Protein AF-A0A832F6H5-F1 (afdb_monomer_lite)

Foldseek 3Di:
DDDDDDDDDDDDDDDCPDDPPPVLPQQDDPLPVLLVVLLVQLVQLLVLLLCVVVVVDDDDPVNVVSPVSSCPCVAPPNLQVSLLVSLLVLLLVLLQRDPDLVSLLVSLQVVLQVSLVSQVVSLVVSQVSCVPRPVVPNCDPVRCCPRRRDNSSCSNSVNSNVNSNVNNVVVVD

Secondary structure (DSSP, 8-state):
-------------------------------HHHHHHHHHHHHHHHHHHHHHHTT-S-SSHHHHHHHHHHHHHHSTTHHHHHHHHHHHHHHHHHHHH-SSHHHHHHHHHHHHHHHHHHHHHHHHHHHHHHHHH-GGG---HHHIIIIIIIHHHHHHHHHHHHHHHHHHHHHH-

Sequence (173 aa):
MRRETTSHKEVEEESEEGNEKEIESNAQVSIAAPMFFWLLLLVIAVAINALINAGYIPSGKMLSILKASANFILFMPGSIILPTIVGAFIGAEIGRRSKSMYIAIKSGIINGVYATIVYLIAIFIIYETIIYILPNINPGVNFFAENWLAMPAAILIALSVLFAGLSHSRKVS

pLDDT: mean 81.14, std 19.66, range [28.7, 96.25]

Radius of gyration: 26.97 Å; chains: 1; bounding box: 80×40×86 Å

Structure (mmCIF, N/CA/C/O backbone):
data_AF-A0A832F6H5-F1
#
_entry.id   AF-A0A832F6H5-F1
#
loop_
_atom_site.group_PDB
_atom_site.id
_atom_site.type_symbol
_atom_site.label_atom_id
_atom_site.label_alt_id
_atom_site.label_comp_id
_atom_site.label_asym_id
_atom_site.label_entity_id
_atom_site.label_seq_id
_atom_site.pdbx_PDB_ins_code
_atom_site.Cartn_x
_atom_site.Cartn_y
_atom_site.Cartn_z
_atom_site.occupancy
_atom_site.B_iso_or_equiv
_atom_site.auth_seq_id
_atom_site.auth_comp_id
_atom_site.auth_asym_id
_atom_site.auth_atom_id
_atom_site.pdbx_PDB_model_num
ATOM 1 N N . MET A 1 1 ? -65.737 -24.793 59.151 1.00 39.12 1 MET A N 1
ATOM 2 C CA . MET A 1 1 ? -64.569 -25.146 58.309 1.00 39.12 1 MET A CA 1
ATOM 3 C C . MET A 1 1 ? -63.593 -23.972 58.424 1.00 39.12 1 MET A C 1
ATOM 5 O O . MET A 1 1 ? -63.934 -22.904 57.959 1.00 39.12 1 MET A O 1
ATOM 9 N N . ARG A 1 2 ? -62.743 -23.953 59.458 1.00 31.23 2 ARG A N 1
ATOM 10 C CA . ARG A 1 2 ? -61.309 -24.322 59.481 1.00 31.23 2 ARG A CA 1
ATOM 11 C C . ARG A 1 2 ? -60.389 -23.435 58.606 1.00 31.23 2 ARG A C 1
ATOM 13 O O . ARG A 1 2 ? -60.416 -23.572 57.393 1.00 31.23 2 ARG A O 1
ATOM 20 N N . ARG A 1 3 ? -59.497 -22.730 59.327 1.00 32.12 3 ARG A N 1
ATOM 21 C CA . ARG A 1 3 ? -58.148 -22.196 59.017 1.00 32.12 3 ARG A CA 1
ATOM 22 C C . ARG A 1 3 ? -57.974 -20.765 58.477 1.00 32.12 3 ARG A C 1
ATOM 24 O O . ARG A 1 3 ? -58.184 -20.481 57.308 1.00 32.12 3 ARG A O 1
ATOM 31 N N . GLU A 1 4 ? -57.458 -19.933 59.386 1.00 41.12 4 GLU A N 1
ATOM 32 C CA . GLU A 1 4 ? -56.392 -18.938 59.197 1.00 41.12 4 GLU A CA 1
ATOM 33 C C . GLU A 1 4 ? -55.185 -19.505 58.417 1.00 41.12 4 GLU A C 1
ATOM 35 O O . GLU A 1 4 ? -54.901 -20.693 58.566 1.00 41.12 4 GLU A O 1
ATOM 40 N N . THR A 1 5 ? -54.460 -18.653 57.670 1.00 38.19 5 THR A N 1
ATOM 41 C CA . THR A 1 5 ? -53.005 -18.382 57.833 1.00 38.19 5 THR A CA 1
ATOM 42 C C . THR A 1 5 ? -52.505 -17.330 56.825 1.00 38.19 5 THR A C 1
ATOM 44 O O . THR A 1 5 ? -52.612 -17.504 55.616 1.00 38.19 5 THR A O 1
ATOM 47 N N . THR A 1 6 ? -51.961 -16.247 57.381 1.00 36.19 6 THR A N 1
ATOM 48 C CA . THR A 1 6 ? -50.754 -15.482 57.001 1.00 36.19 6 THR A CA 1
ATOM 49 C C . THR A 1 6 ? -49.825 -16.035 55.905 1.00 36.19 6 THR A C 1
ATOM 51 O O . THR A 1 6 ? -49.498 -17.215 55.927 1.00 36.19 6 THR A O 1
ATOM 54 N N . SER A 1 7 ? -49.242 -15.143 55.081 1.00 29.92 7 SER A N 1
ATOM 55 C CA . SER A 1 7 ? -47.772 -14.948 54.999 1.00 29.92 7 SER A CA 1
ATOM 56 C C . SER A 1 7 ? -47.385 -13.823 54.021 1.00 29.92 7 SER A C 1
ATOM 58 O O . SER A 1 7 ? -47.512 -13.977 52.811 1.00 29.92 7 SER A O 1
ATOM 60 N N . HIS A 1 8 ? -46.822 -12.726 54.537 1.00 41.56 8 HIS A N 1
ATOM 61 C CA . HIS A 1 8 ? -45.775 -11.989 53.823 1.00 41.56 8 HIS A CA 1
ATOM 62 C C . HIS A 1 8 ? -44.493 -12.838 53.879 1.00 41.56 8 HIS A C 1
ATOM 64 O O . HIS A 1 8 ? -44.087 -13.231 54.970 1.00 41.56 8 HIS A O 1
ATOM 70 N N . LYS A 1 9 ? -43.887 -13.123 52.725 1.00 33.84 9 LYS A N 1
ATOM 71 C CA . LYS A 1 9 ? -42.464 -13.454 52.508 1.00 33.84 9 LYS A CA 1
ATOM 72 C C . LYS A 1 9 ? -42.207 -13.197 51.018 1.00 33.84 9 LYS A C 1
ATOM 74 O O . LYS A 1 9 ? -42.941 -13.727 50.196 1.00 33.84 9 LYS A O 1
ATOM 79 N N . GLU A 1 10 ? -41.490 -12.142 50.649 1.00 29.02 10 GLU A N 1
ATOM 80 C CA . GLU A 1 10 ? -40.022 -12.081 50.584 1.00 29.02 10 GLU A CA 1
ATOM 81 C C . GLU A 1 10 ? -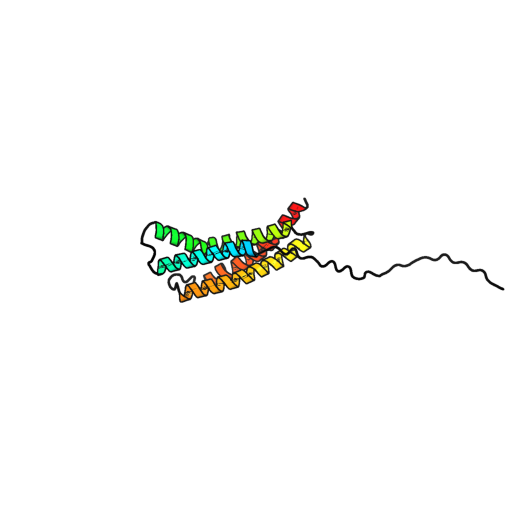39.419 -13.054 49.559 1.00 29.02 10 GLU A C 1
ATOM 83 O O . GLU A 1 10 ? -39.403 -14.258 49.791 1.00 29.02 10 GLU A O 1
ATOM 88 N N . VAL A 1 11 ? -38.834 -12.430 48.525 1.00 33.12 11 VAL A N 1
ATOM 89 C CA . VAL A 1 11 ? -37.472 -12.678 48.016 1.00 33.12 11 VAL A CA 1
ATOM 90 C C . VAL A 1 11 ? -37.302 -13.614 46.807 1.00 33.12 11 VAL A C 1
ATOM 92 O O . VAL A 1 11 ? -37.976 -14.626 46.663 1.00 33.12 11 VAL A O 1
ATOM 95 N N . GLU A 1 12 ? -36.325 -13.176 46.000 1.00 28.70 12 GLU A N 1
ATOM 96 C CA . GLU A 1 12 ? -35.595 -13.783 44.876 1.00 28.70 12 GLU A CA 1
ATOM 97 C C . GLU A 1 12 ? -36.249 -13.688 43.484 1.00 28.70 12 GLU A C 1
ATOM 99 O O . GLU A 1 12 ? -37.325 -14.221 43.240 1.00 28.70 12 GLU A O 1
ATOM 104 N N . GLU A 1 13 ? -35.785 -12.792 42.601 1.00 32.38 13 GLU A N 1
ATOM 105 C CA . GLU A 1 13 ? -34.514 -12.806 41.833 1.00 32.38 13 GLU A CA 1
ATOM 106 C C . GLU A 1 13 ? -34.459 -13.899 40.760 1.00 32.38 13 GLU A C 1
ATOM 108 O O . GLU A 1 13 ? -34.793 -15.049 41.010 1.00 32.38 13 GLU A O 1
ATOM 113 N N . GLU A 1 14 ? -33.965 -13.475 39.588 1.00 30.31 14 GLU A N 1
ATOM 114 C CA . GLU A 1 14 ? -33.523 -14.292 38.451 1.00 30.31 14 GLU A CA 1
ATOM 115 C C . GLU A 1 14 ? -34.649 -14.976 37.651 1.00 30.31 14 GLU A C 1
ATOM 117 O O . GLU A 1 14 ? -35.596 -15.530 38.180 1.00 30.31 14 GLU A O 1
ATOM 122 N N . SER A 1 15 ? -34.644 -15.057 36.329 1.00 35.94 15 SER A N 1
ATOM 123 C CA . SER A 1 15 ? -33.753 -14.598 35.273 1.00 35.94 15 SER A CA 1
ATOM 124 C C . SER A 1 15 ? -34.458 -15.022 33.980 1.00 35.94 15 SER A C 1
ATOM 126 O O . SER A 1 15 ? -34.717 -16.201 33.796 1.00 35.94 15 SER A O 1
ATOM 128 N N . GLU A 1 16 ? -34.780 -14.098 33.079 1.00 36.31 16 GLU A N 1
ATOM 129 C CA . GLU A 1 16 ? -34.898 -14.412 31.643 1.00 36.31 16 GLU A CA 1
ATOM 130 C C . GLU A 1 16 ? -34.282 -13.245 30.859 1.00 36.31 16 GLU A C 1
ATOM 132 O O . GLU A 1 16 ? -34.894 -12.562 30.042 1.00 36.31 16 GLU A O 1
ATOM 137 N N . GLU A 1 17 ? -33.001 -13.024 31.167 1.00 38.25 17 GLU A N 1
ATOM 138 C CA . GLU A 1 17 ? -31.980 -12.721 30.169 1.00 38.25 17 GLU A CA 1
ATOM 139 C C . GLU A 1 17 ? -32.142 -13.725 29.022 1.00 38.25 17 GLU A C 1
ATOM 141 O O . GLU A 1 17 ? -31.880 -14.919 29.166 1.00 38.25 17 GLU A O 1
ATOM 146 N N . GLY A 1 18 ? -32.660 -13.256 27.891 1.00 30.67 18 GLY A N 1
ATOM 147 C CA . GLY A 1 18 ? -33.158 -14.165 26.871 1.00 30.67 18 GLY A CA 1
ATOM 148 C C . GLY A 1 18 ? -33.242 -13.543 25.494 1.00 30.67 18 GLY A C 1
ATOM 149 O O . GLY A 1 18 ? -34.295 -13.563 24.869 1.00 30.67 18 GLY A O 1
ATOM 150 N N . ASN A 1 19 ? -32.085 -13.116 24.979 1.00 34.00 19 ASN A N 1
ATOM 151 C CA . ASN A 1 19 ? -31.803 -13.038 23.542 1.00 34.00 19 ASN A CA 1
ATOM 152 C C . ASN A 1 19 ? -32.192 -11.733 22.819 1.00 34.00 19 ASN A C 1
ATOM 154 O O . ASN A 1 19 ? -32.526 -11.759 21.631 1.00 34.00 19 ASN A O 1
ATOM 158 N N . GLU A 1 20 ? -31.986 -10.575 23.454 1.00 36.22 20 GLU A N 1
ATOM 159 C CA . GLU A 1 20 ? -31.468 -9.435 22.691 1.00 36.22 20 GLU A CA 1
ATOM 160 C C . GLU A 1 20 ? -30.055 -9.809 22.232 1.00 36.22 20 GLU A C 1
ATOM 162 O O . GLU A 1 20 ? -29.046 -9.484 22.851 1.00 36.22 20 GLU A O 1
ATOM 167 N N . LYS A 1 21 ? -29.967 -10.545 21.120 1.00 39.50 21 LYS A N 1
ATOM 168 C CA . LYS A 1 21 ? -28.782 -10.460 20.277 1.00 39.50 21 LYS A CA 1
ATOM 169 C C . LYS A 1 21 ? -28.743 -9.014 19.812 1.00 39.50 21 LYS A C 1
ATOM 171 O O . LYS A 1 21 ? -29.269 -8.689 18.747 1.00 39.50 21 LYS A O 1
ATOM 176 N N . GLU A 1 22 ? -28.110 -8.153 20.607 1.00 35.66 22 GLU A N 1
ATOM 177 C CA . GLU A 1 22 ? -27.303 -7.081 20.060 1.00 35.66 22 GLU A CA 1
ATOM 178 C C . GLU A 1 22 ? -26.414 -7.759 19.024 1.00 35.66 22 GLU A C 1
ATOM 180 O O . GLU A 1 22 ? -25.386 -8.368 19.315 1.00 35.66 22 GLU A O 1
ATOM 185 N N . ILE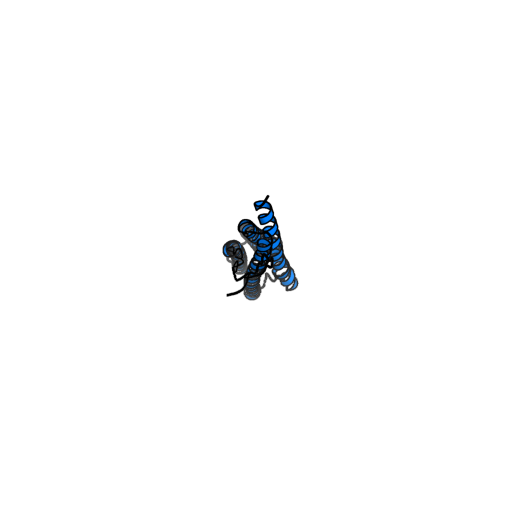 A 1 23 ? -26.891 -7.758 17.784 1.00 42.09 23 ILE A N 1
ATOM 186 C CA . ILE A 1 23 ? -26.058 -7.995 16.629 1.00 42.09 23 ILE A CA 1
ATOM 187 C C . ILE A 1 23 ? -25.025 -6.887 16.765 1.00 42.09 23 ILE A C 1
ATOM 189 O O . ILE A 1 23 ? -25.335 -5.735 16.455 1.00 42.09 23 ILE A O 1
ATOM 193 N N . GLU A 1 24 ? -23.862 -7.215 17.338 1.00 47.22 24 GLU A N 1
ATOM 194 C CA . GLU A 1 24 ? -22.683 -6.362 17.396 1.00 47.22 24 GLU A CA 1
ATOM 195 C C . GLU A 1 24 ? -22.450 -5.886 15.965 1.00 47.22 24 GLU A C 1
ATOM 197 O O . GLU A 1 24 ? -21.853 -6.582 15.138 1.00 47.22 24 GLU A O 1
ATOM 202 N N . SER A 1 25 ? -23.038 -4.741 15.619 1.00 49.94 25 SER A N 1
ATOM 203 C CA . SER A 1 25 ? -23.049 -4.267 14.250 1.00 49.94 25 SER A CA 1
ATOM 204 C C . SER A 1 25 ? -21.645 -3.751 14.005 1.00 49.94 25 SER A C 1
ATOM 206 O O . SER A 1 25 ? -21.332 -2.603 14.335 1.00 49.94 25 SER A O 1
ATOM 208 N N . ASN A 1 26 ? -20.773 -4.628 13.508 1.00 57.59 26 ASN A N 1
ATOM 209 C CA . ASN A 1 26 ? -19.448 -4.247 13.054 1.00 57.59 26 ASN A CA 1
ATOM 210 C C . ASN A 1 26 ? -19.630 -3.043 12.132 1.00 57.59 26 ASN A C 1
ATOM 212 O O . ASN A 1 26 ? -20.436 -3.089 11.199 1.00 57.59 26 ASN A O 1
ATOM 216 N N . ALA A 1 27 ? -18.924 -1.951 12.419 1.00 61.16 27 ALA A N 1
ATOM 217 C CA . ALA A 1 27 ? -18.960 -0.779 11.565 1.00 61.16 27 ALA A CA 1
ATOM 218 C C . ALA A 1 27 ? -18.233 -1.149 10.264 1.00 61.16 27 ALA A C 1
ATOM 220 O O . ALA A 1 27 ? -17.017 -1.001 10.147 1.00 61.16 27 ALA A O 1
ATOM 221 N N . GLN A 1 28 ? -18.970 -1.711 9.304 1.00 58.81 28 GLN A N 1
ATOM 222 C CA . GLN A 1 28 ? -18.450 -1.992 7.976 1.00 58.81 28 GLN A CA 1
ATOM 223 C C . GLN A 1 28 ? -18.326 -0.673 7.227 1.00 58.81 28 GLN A C 1
ATOM 225 O O . GLN A 1 28 ? -19.303 0.031 6.964 1.00 58.81 28 GLN A O 1
ATOM 230 N N . VAL A 1 29 ? -17.085 -0.333 6.911 1.00 67.44 29 VAL A N 1
ATOM 231 C CA . VAL A 1 29 ? -16.746 0.802 6.068 1.00 67.44 29 VAL A CA 1
ATOM 232 C C . VAL A 1 29 ? -16.364 0.261 4.706 1.00 67.44 29 VAL A C 1
ATOM 234 O O . VAL A 1 29 ? -15.718 -0.778 4.596 1.00 67.44 29 VAL A O 1
ATOM 237 N N . SER A 1 30 ? -16.752 0.977 3.653 1.00 75.50 30 SER A N 1
ATOM 238 C CA . SER A 1 30 ? -16.266 0.666 2.315 1.00 75.50 30 SER A CA 1
ATOM 239 C C . SER A 1 30 ? -14.752 0.889 2.252 1.00 75.50 30 SER A C 1
ATOM 241 O O . SER A 1 30 ? -14.281 2.016 2.110 1.00 75.50 30 SER A O 1
ATOM 243 N N . ILE A 1 31 ? -13.989 -0.201 2.339 1.00 81.31 31 ILE A N 1
ATOM 244 C CA . ILE A 1 31 ? -12.542 -0.216 2.078 1.00 81.31 31 ILE A CA 1
ATOM 245 C C . ILE A 1 31 ? -12.231 -0.069 0.582 1.00 81.31 31 ILE A C 1
ATOM 247 O O . ILE A 1 31 ? -11.089 0.174 0.205 1.00 81.31 31 ILE A O 1
ATOM 251 N N . ALA A 1 32 ? -13.241 -0.197 -0.285 1.00 82.81 32 ALA A N 1
ATOM 252 C CA . ALA A 1 32 ? -13.058 -0.247 -1.729 1.00 82.81 32 ALA A CA 1
ATOM 253 C C . ALA A 1 32 ? -12.478 1.053 -2.294 1.00 82.81 32 ALA A C 1
ATOM 255 O O . ALA A 1 32 ? -11.583 0.996 -3.124 1.00 82.81 32 ALA A O 1
ATOM 256 N N . ALA A 1 33 ? -12.941 2.218 -1.832 1.00 85.06 33 ALA A N 1
ATOM 257 C CA . ALA A 1 33 ? -12.475 3.507 -2.344 1.00 85.06 33 ALA A CA 1
ATOM 258 C C . ALA A 1 33 ? -10.972 3.767 -2.093 1.00 85.06 33 ALA A C 1
ATOM 260 O O . ALA A 1 33 ? -10.251 4.011 -3.065 1.00 85.06 33 ALA A O 1
ATOM 261 N N . PRO A 1 34 ? -10.456 3.689 -0.846 1.00 88.12 34 PRO A N 1
ATOM 262 C CA . PRO A 1 34 ? -9.031 3.909 -0.600 1.00 88.12 34 PRO A CA 1
ATOM 263 C C . PRO A 1 34 ? -8.160 2.819 -1.243 1.00 88.12 34 PRO A C 1
ATOM 265 O O . PRO A 1 34 ? -7.097 3.127 -1.781 1.00 88.12 34 PRO A O 1
ATOM 268 N N . MET A 1 35 ? -8.631 1.567 -1.269 1.00 89.69 35 MET A N 1
ATOM 269 C CA . MET A 1 35 ? -7.925 0.484 -1.956 1.00 89.69 35 MET A CA 1
ATOM 270 C C . MET A 1 35 ? -7.885 0.703 -3.470 1.00 89.69 35 MET A C 1
ATOM 272 O O . MET A 1 35 ? -6.832 0.545 -4.073 1.00 89.69 35 MET A O 1
ATOM 276 N N . PHE A 1 36 ? -8.987 1.125 -4.092 1.00 89.94 36 PHE A N 1
ATOM 277 C CA . PHE A 1 36 ? -9.039 1.409 -5.526 1.00 89.94 36 PHE A CA 1
ATOM 278 C C . PHE A 1 36 ? -8.062 2.516 -5.920 1.00 89.94 36 PHE A C 1
ATOM 280 O O . PHE A 1 36 ? -7.324 2.356 -6.888 1.00 89.94 36 PHE A O 1
ATOM 287 N N . PHE A 1 37 ? -8.013 3.608 -5.150 1.00 88.44 37 PHE A N 1
ATOM 288 C CA . PHE A 1 37 ? -7.049 4.685 -5.378 1.00 88.44 37 PHE A CA 1
ATOM 289 C C . PHE A 1 37 ? -5.609 4.160 -5.380 1.00 88.44 37 PHE A C 1
ATOM 291 O O . PHE A 1 37 ? -4.836 4.442 -6.296 1.00 88.44 37 PHE A O 1
ATOM 298 N N . TRP A 1 38 ? -5.260 3.354 -4.380 1.00 89.62 38 TRP A N 1
ATOM 299 C CA . TRP A 1 38 ? -3.923 2.791 -4.270 1.00 89.62 38 TRP A CA 1
ATOM 300 C C . TRP A 1 38 ? -3.597 1.812 -5.403 1.00 89.62 38 TRP A C 1
ATOM 302 O O . TRP A 1 38 ? -2.545 1.927 -6.034 1.00 89.62 38 TRP A O 1
ATOM 312 N N . LEU A 1 39 ? -4.514 0.895 -5.711 1.00 90.75 39 LEU A N 1
ATOM 313 C CA . LEU A 1 39 ? -4.355 -0.068 -6.798 1.00 90.75 39 LEU A CA 1
ATOM 314 C C . LEU A 1 39 ? -4.200 0.625 -8.150 1.00 90.75 39 LEU A C 1
ATOM 316 O O . LEU A 1 39 ? -3.341 0.240 -8.939 1.00 90.75 39 LEU A O 1
ATOM 320 N N . LEU A 1 40 ? -4.978 1.678 -8.402 1.00 93.12 40 LEU A N 1
ATOM 321 C CA . LEU A 1 40 ? -4.879 2.456 -9.630 1.00 93.12 40 LEU A CA 1
ATOM 322 C C . LEU A 1 40 ? -3.488 3.083 -9.785 1.00 93.12 40 LEU A C 1
ATOM 324 O O . LEU A 1 40 ? -2.909 3.008 -10.867 1.00 93.12 40 LEU A O 1
ATOM 328 N N . LEU A 1 41 ? -2.924 3.650 -8.715 1.00 93.56 41 LEU A N 1
ATOM 329 C CA . LEU A 1 41 ? -1.564 4.197 -8.748 1.00 93.56 41 LEU A CA 1
ATOM 330 C C . LEU A 1 41 ? -0.523 3.121 -9.056 1.00 93.56 41 LEU A C 1
ATOM 332 O O . LEU A 1 41 ? 0.356 3.350 -9.889 1.00 93.56 41 LEU A O 1
ATOM 336 N N . LEU A 1 42 ? -0.633 1.950 -8.426 1.00 92.19 42 LEU A N 1
ATOM 337 C CA . LEU A 1 42 ? 0.272 0.833 -8.687 1.00 92.19 42 LEU A CA 1
ATOM 338 C C . LEU A 1 42 ? 0.190 0.378 -10.151 1.00 92.19 42 LEU A C 1
ATOM 340 O O . LEU A 1 42 ? 1.221 0.234 -10.806 1.00 92.19 42 LEU A O 1
ATOM 344 N N . VAL A 1 43 ? -1.022 0.230 -10.693 1.00 92.75 43 VAL A N 1
ATOM 345 C CA . VAL A 1 43 ? -1.241 -0.131 -12.103 1.00 92.75 43 VAL A CA 1
ATOM 346 C C . VAL A 1 43 ? -0.650 0.923 -13.041 1.00 92.75 43 VAL A C 1
ATOM 348 O O . VAL A 1 43 ? 0.045 0.565 -13.991 1.00 92.75 43 VAL A O 1
ATOM 351 N N . ILE A 1 44 ? -0.860 2.215 -12.765 1.00 94.12 44 ILE A N 1
ATOM 352 C CA . ILE A 1 44 ? -0.272 3.311 -13.551 1.00 94.12 44 ILE A CA 1
ATOM 353 C C . ILE A 1 44 ? 1.259 3.231 -13.530 1.00 94.12 44 ILE A C 1
ATOM 355 O O . ILE A 1 44 ? 1.894 3.369 -14.574 1.00 94.12 44 ILE A O 1
ATOM 359 N N . ALA A 1 45 ? 1.865 2.978 -12.371 1.00 93.12 45 ALA A N 1
ATOM 360 C CA . ALA A 1 45 ? 3.315 2.890 -12.251 1.00 93.12 45 ALA A CA 1
ATOM 361 C C . ALA A 1 45 ? 3.900 1.696 -13.021 1.00 93.12 45 ALA A C 1
ATOM 363 O O . ALA A 1 45 ? 4.917 1.841 -13.706 1.00 93.12 45 ALA A O 1
ATOM 364 N N . VAL A 1 46 ? 3.239 0.536 -12.966 1.00 92.12 46 VAL A N 1
ATOM 365 C CA . VAL A 1 46 ? 3.610 -0.633 -13.778 1.00 92.12 46 VAL A CA 1
ATOM 366 C C . VAL A 1 46 ? 3.472 -0.318 -15.267 1.00 92.12 46 VAL A C 1
ATOM 368 O O . VAL A 1 46 ? 4.402 -0.575 -16.029 1.00 92.12 46 VAL A O 1
ATOM 371 N N . ALA A 1 47 ? 2.359 0.293 -15.682 1.00 92.00 47 ALA A N 1
ATOM 372 C CA . ALA A 1 47 ? 2.119 0.652 -17.077 1.00 92.00 47 ALA A CA 1
ATOM 373 C C . ALA A 1 47 ? 3.171 1.638 -17.608 1.00 92.00 47 ALA A C 1
ATOM 375 O O . ALA A 1 47 ? 3.711 1.429 -18.692 1.00 92.00 47 ALA A O 1
ATOM 376 N N . ILE A 1 48 ? 3.524 2.671 -16.837 1.00 91.94 48 ILE A N 1
ATOM 377 C CA . ILE A 1 48 ? 4.590 3.615 -17.201 1.00 91.94 48 ILE A CA 1
ATOM 378 C C . ILE A 1 48 ? 5.915 2.873 -17.396 1.00 91.94 48 ILE A C 1
ATOM 380 O O . ILE A 1 48 ? 6.563 3.046 -18.427 1.00 91.94 48 ILE A O 1
ATOM 384 N N . ASN A 1 49 ? 6.311 2.023 -16.444 1.00 90.12 49 ASN A N 1
ATOM 385 C CA . ASN A 1 49 ? 7.552 1.257 -16.560 1.00 90.12 49 ASN A CA 1
ATOM 386 C C . ASN A 1 49 ? 7.535 0.285 -17.753 1.00 90.12 49 ASN A C 1
ATOM 388 O O . ASN A 1 49 ? 8.559 0.122 -18.418 1.00 90.12 49 ASN A O 1
ATOM 392 N N . ALA A 1 50 ? 6.381 -0.298 -18.082 1.00 89.31 50 ALA A N 1
ATOM 393 C CA . ALA A 1 50 ? 6.212 -1.126 -19.274 1.00 89.31 50 ALA A CA 1
ATOM 394 C C . ALA A 1 50 ? 6.370 -0.335 -20.574 1.00 89.31 50 ALA A C 1
ATOM 396 O O . ALA A 1 50 ? 7.117 -0.756 -21.457 1.00 89.31 50 ALA A O 1
ATOM 397 N N . LEU A 1 51 ? 5.749 0.841 -20.673 1.00 89.94 51 LEU A N 1
ATOM 398 C CA . LEU A 1 51 ? 5.886 1.718 -21.839 1.00 89.94 51 LEU A CA 1
ATOM 399 C C . LEU A 1 51 ? 7.325 2.218 -22.022 1.00 89.94 51 LEU A C 1
ATOM 401 O O . LEU A 1 51 ? 7.803 2.319 -23.153 1.00 89.94 51 LEU A O 1
ATOM 405 N N . ILE A 1 52 ? 8.024 2.497 -20.919 1.00 88.94 52 ILE A N 1
ATOM 406 C CA . ILE A 1 52 ? 9.443 2.871 -20.932 1.00 88.94 52 ILE A CA 1
ATOM 407 C C . ILE A 1 52 ? 10.299 1.712 -21.447 1.00 88.94 52 ILE A C 1
ATOM 409 O O . ILE A 1 52 ? 11.109 1.913 -22.351 1.00 88.94 52 ILE A O 1
ATOM 413 N N . ASN A 1 53 ? 10.113 0.505 -20.907 1.00 85.31 53 ASN A N 1
ATOM 414 C CA . ASN A 1 53 ? 10.891 -0.668 -21.310 1.00 85.31 53 ASN A CA 1
ATOM 415 C C . ASN A 1 53 ? 10.626 -1.080 -22.765 1.00 85.31 53 ASN A C 1
ATOM 417 O O . ASN A 1 53 ? 11.542 -1.545 -23.437 1.00 85.31 53 ASN A O 1
ATOM 421 N N . ALA A 1 54 ? 9.410 -0.865 -23.269 1.00 86.69 54 ALA A N 1
ATOM 422 C CA . ALA A 1 54 ? 9.061 -1.096 -24.669 1.00 86.69 54 ALA A CA 1
ATOM 423 C C . ALA A 1 54 ? 9.586 -0.006 -25.630 1.00 86.69 54 ALA A C 1
ATOM 425 O O . ALA A 1 54 ? 9.411 -0.123 -26.840 1.00 86.69 54 ALA A O 1
ATOM 426 N N . GLY A 1 55 ? 10.220 1.058 -25.120 1.00 86.44 55 GLY A N 1
ATOM 427 C CA . GLY A 1 55 ? 10.794 2.125 -25.943 1.00 86.44 55 GLY A CA 1
ATOM 428 C C . GLY A 1 55 ? 9.771 3.104 -26.528 1.00 86.44 55 GLY A C 1
ATOM 429 O O . GLY A 1 55 ? 10.126 3.902 -27.392 1.00 86.44 55 GLY A O 1
ATOM 430 N N . TYR A 1 56 ? 8.519 3.094 -26.054 1.00 88.69 56 TYR A N 1
ATOM 431 C CA . TYR A 1 56 ? 7.480 4.023 -26.522 1.00 88.69 56 TYR A CA 1
ATOM 432 C C . TYR A 1 56 ? 7.674 5.458 -26.017 1.00 88.69 56 TYR A C 1
ATOM 434 O O . TYR A 1 56 ? 7.075 6.386 -26.560 1.00 88.69 56 TYR A O 1
ATOM 442 N N . ILE A 1 57 ? 8.491 5.656 -24.978 1.00 86.81 57 ILE A N 1
ATOM 443 C CA . ILE A 1 57 ? 8.751 6.977 -24.399 1.00 86.81 57 ILE A CA 1
ATOM 444 C C . ILE A 1 57 ? 10.128 7.478 -24.854 1.00 86.81 57 ILE A C 1
ATOM 446 O O . ILE A 1 57 ? 11.140 6.883 -24.475 1.00 86.81 57 ILE A O 1
ATOM 450 N N . PRO A 1 58 ? 10.199 8.580 -25.626 1.00 84.06 58 PRO A N 1
ATOM 451 C CA . PRO A 1 58 ? 11.466 9.111 -26.111 1.00 84.06 58 PRO A CA 1
ATOM 452 C C . PRO A 1 58 ? 12.358 9.609 -24.967 1.00 84.06 58 PRO A C 1
ATOM 454 O O . PRO A 1 58 ? 11.892 10.144 -23.956 1.00 84.06 58 PRO A O 1
ATOM 457 N N . SER A 1 59 ? 13.670 9.457 -25.150 1.00 83.56 59 SER A N 1
ATOM 458 C CA . SER A 1 59 ? 14.684 9.892 -24.190 1.00 83.56 59 SER A CA 1
ATOM 459 C C . SER A 1 59 ? 14.634 11.401 -23.954 1.00 83.56 59 SER A C 1
ATOM 461 O O . SER A 1 59 ? 14.569 12.184 -24.900 1.00 83.56 59 SER A O 1
ATOM 463 N N . GLY A 1 60 ? 14.716 11.822 -22.692 1.00 89.31 60 GLY A N 1
ATOM 464 C CA . GLY A 1 60 ? 14.726 13.234 -22.317 1.00 89.31 60 GLY A CA 1
ATOM 465 C C . GLY A 1 60 ? 14.178 13.465 -20.914 1.00 89.31 60 GLY A C 1
ATOM 466 O O . GLY A 1 60 ? 13.996 12.530 -20.136 1.00 89.31 60 GLY A O 1
ATOM 467 N N . LYS A 1 61 ? 13.874 14.728 -20.591 1.00 91.19 61 LYS A N 1
ATOM 468 C CA . LYS A 1 61 ? 13.354 15.115 -19.267 1.00 91.19 61 LYS A CA 1
ATOM 469 C C . LYS A 1 61 ? 12.062 14.374 -18.901 1.00 91.19 61 LYS A C 1
ATOM 471 O O . LYS A 1 61 ? 11.905 13.967 -17.756 1.00 91.19 61 LYS A O 1
ATOM 476 N N . MET A 1 62 ? 11.169 14.165 -19.871 1.00 88.69 62 MET A N 1
ATOM 477 C CA . MET A 1 62 ? 9.896 13.467 -19.661 1.00 88.69 62 MET A CA 1
ATOM 478 C C . MET A 1 62 ? 10.097 12.005 -19.244 1.00 88.69 62 MET A C 1
ATOM 480 O O . MET A 1 62 ? 9.467 11.562 -18.287 1.00 88.69 62 MET A O 1
ATOM 484 N N . LEU A 1 63 ? 11.018 11.286 -19.897 1.00 91.50 63 LEU A N 1
ATOM 485 C CA . LEU A 1 63 ? 11.385 9.919 -19.521 1.00 91.50 63 LEU A CA 1
ATOM 486 C C . LEU A 1 63 ? 11.878 9.858 -18.071 1.00 91.50 63 LEU A C 1
ATOM 488 O O . LEU A 1 63 ? 11.418 9.018 -17.301 1.00 91.50 63 LEU A O 1
ATOM 492 N N . SER A 1 64 ? 12.782 10.763 -17.688 1.00 91.38 64 SER A N 1
ATOM 493 C CA . SER A 1 64 ? 13.337 10.794 -16.331 1.00 91.38 64 SER A CA 1
ATOM 494 C C . SER A 1 64 ? 12.268 11.053 -15.271 1.00 91.38 64 SER A C 1
ATOM 496 O O . SER A 1 64 ? 12.272 10.390 -14.237 1.00 91.38 64 SER A O 1
ATOM 498 N N . ILE A 1 65 ? 11.336 11.975 -15.534 1.00 92.38 65 ILE A N 1
ATOM 499 C CA . ILE A 1 65 ? 10.234 12.289 -14.614 1.00 92.38 65 ILE A CA 1
ATOM 500 C C . ILE A 1 65 ? 9.305 11.084 -14.469 1.00 92.38 65 ILE A C 1
ATOM 502 O O . ILE A 1 65 ? 9.050 10.648 -13.351 1.00 92.38 65 ILE A O 1
ATOM 506 N N . LEU A 1 66 ? 8.848 10.504 -15.582 1.00 93.00 66 LEU A N 1
ATOM 507 C CA . LEU A 1 66 ? 7.937 9.358 -15.556 1.00 93.00 66 LEU A CA 1
ATOM 508 C C . LEU A 1 66 ? 8.566 8.142 -14.874 1.00 93.00 66 LEU A C 1
ATOM 510 O O . LEU A 1 66 ? 7.921 7.511 -14.038 1.00 93.00 66 LEU A O 1
ATOM 514 N N . LYS A 1 67 ? 9.841 7.858 -15.161 1.00 91.56 67 LYS A N 1
ATOM 515 C CA . LYS A 1 67 ? 10.591 6.787 -14.497 1.00 91.56 67 LYS A CA 1
ATOM 516 C C . LYS A 1 67 ? 10.715 7.036 -12.994 1.00 91.56 67 LYS A C 1
ATOM 518 O O . LYS A 1 67 ? 10.486 6.123 -12.206 1.00 91.56 67 LYS A O 1
ATOM 523 N N . ALA A 1 68 ? 11.047 8.263 -12.586 1.00 91.38 68 ALA A N 1
ATOM 524 C CA . ALA A 1 68 ? 11.154 8.623 -11.175 1.00 91.38 68 ALA A CA 1
ATOM 525 C C . ALA A 1 68 ? 9.805 8.507 -10.452 1.00 91.38 68 ALA A C 1
ATOM 527 O O . ALA A 1 68 ? 9.754 7.935 -9.368 1.00 91.38 68 ALA A O 1
ATOM 528 N N . SER A 1 69 ? 8.711 8.981 -11.054 1.00 92.44 69 SER A N 1
ATOM 529 C CA . SER A 1 69 ? 7.364 8.882 -10.478 1.00 92.44 69 SER A CA 1
ATOM 530 C C . SER A 1 69 ? 6.881 7.436 -10.367 1.00 92.44 69 SER A C 1
ATOM 532 O O . SER A 1 69 ? 6.373 7.042 -9.319 1.00 92.44 69 SER A O 1
ATOM 534 N N . ALA A 1 70 ? 7.071 6.626 -11.410 1.00 92.00 70 ALA A N 1
ATOM 535 C CA . ALA A 1 70 ? 6.693 5.216 -11.383 1.00 92.00 70 ALA A CA 1
ATOM 536 C C . ALA A 1 70 ? 7.496 4.443 -10.327 1.00 92.00 70 ALA A C 1
ATOM 538 O O . ALA A 1 70 ? 6.931 3.673 -9.551 1.00 92.00 70 ALA A O 1
ATOM 539 N N . ASN A 1 71 ? 8.801 4.709 -10.233 1.00 91.06 71 ASN A N 1
ATOM 540 C CA . ASN A 1 71 ? 9.636 4.089 -9.213 1.00 91.06 71 ASN A CA 1
ATOM 541 C C . ASN A 1 71 ? 9.313 4.596 -7.806 1.00 91.06 71 ASN A C 1
ATOM 543 O O . ASN A 1 71 ? 9.345 3.810 -6.870 1.00 91.06 71 ASN A O 1
ATOM 547 N N . PHE A 1 72 ? 8.951 5.868 -7.640 1.00 91.75 72 PHE A N 1
ATOM 548 C CA . PHE A 1 72 ? 8.487 6.381 -6.354 1.00 91.75 72 PHE A CA 1
ATOM 549 C C . PHE A 1 72 ? 7.250 5.624 -5.870 1.00 91.75 72 PHE A C 1
ATOM 551 O O . PHE A 1 72 ? 7.180 5.293 -4.696 1.00 91.75 72 PHE A O 1
ATOM 558 N N . ILE A 1 73 ? 6.291 5.347 -6.760 1.00 91.62 73 ILE A N 1
ATOM 559 C CA . ILE A 1 73 ? 5.055 4.629 -6.418 1.00 91.62 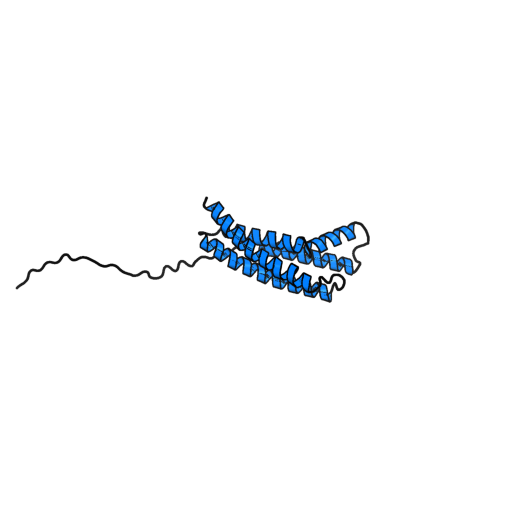73 ILE A CA 1
ATOM 560 C C . ILE A 1 73 ? 5.343 3.165 -6.058 1.00 91.62 73 ILE A C 1
ATOM 562 O O . ILE A 1 73 ? 4.789 2.661 -5.083 1.00 91.62 73 ILE A O 1
ATOM 566 N N . LEU A 1 74 ? 6.183 2.486 -6.846 1.00 89.38 74 LEU A N 1
ATOM 567 C CA . LEU A 1 74 ? 6.461 1.057 -6.672 1.00 89.38 74 LEU A CA 1
ATOM 568 C C . LEU A 1 74 ? 7.447 0.776 -5.538 1.00 89.38 74 LEU A C 1
ATOM 570 O O . LEU A 1 74 ? 7.301 -0.216 -4.839 1.00 89.38 74 LEU A O 1
ATOM 574 N N . PHE A 1 75 ? 8.455 1.618 -5.344 1.00 90.31 75 PHE A N 1
ATOM 575 C CA . PHE A 1 75 ? 9.542 1.389 -4.392 1.00 90.31 75 PHE A CA 1
ATOM 576 C C . PHE A 1 75 ? 9.464 2.362 -3.215 1.00 90.31 75 PHE A C 1
ATOM 578 O O . PHE A 1 75 ? 8.505 3.118 -3.055 1.00 90.31 75 PHE A O 1
ATOM 585 N N . MET A 1 76 ? 10.484 2.348 -2.358 1.00 86.31 76 MET A N 1
ATOM 586 C CA . MET A 1 76 ? 10.581 3.345 -1.303 1.00 86.31 76 MET A CA 1
ATOM 587 C C . MET A 1 76 ? 10.798 4.748 -1.901 1.00 86.31 76 MET A C 1
ATOM 589 O O . MET A 1 76 ? 11.595 4.903 -2.829 1.00 86.31 76 MET A O 1
ATOM 593 N N . PRO A 1 77 ? 10.124 5.780 -1.359 1.00 87.94 77 PRO A N 1
ATOM 594 C CA . PRO A 1 77 ? 9.297 5.743 -0.147 1.00 87.94 77 PRO A CA 1
ATOM 595 C C . PRO A 1 77 ? 7.799 5.444 -0.382 1.00 87.94 77 PRO A C 1
ATOM 597 O O . PRO A 1 77 ? 7.063 5.274 0.592 1.00 87.94 77 PRO A O 1
ATOM 600 N N . GLY A 1 78 ? 7.308 5.384 -1.625 1.00 87.00 78 GLY A N 1
ATOM 601 C CA . GLY A 1 78 ? 5.872 5.238 -1.904 1.00 87.00 78 GLY A CA 1
ATOM 602 C C . GLY A 1 78 ? 5.271 3.914 -1.438 1.00 87.00 78 GLY A C 1
ATOM 603 O O . GLY A 1 78 ? 4.126 3.915 -0.979 1.00 87.00 78 GLY A O 1
ATOM 604 N N . SER A 1 79 ? 6.055 2.831 -1.424 1.00 87.88 79 SER A N 1
ATOM 605 C CA . SER A 1 79 ? 5.638 1.533 -0.868 1.00 87.88 79 SER A CA 1
ATOM 606 C C . SER A 1 79 ? 5.252 1.596 0.616 1.00 87.88 79 SER A C 1
ATOM 608 O O . SER A 1 79 ? 4.523 0.734 1.087 1.00 87.88 79 SER A O 1
ATOM 610 N N . ILE A 1 80 ? 5.691 2.629 1.344 1.00 90.62 80 ILE A N 1
ATOM 611 C CA . ILE A 1 80 ? 5.339 2.894 2.748 1.00 90.62 80 ILE A CA 1
ATOM 612 C C . ILE A 1 80 ? 4.232 3.952 2.835 1.00 90.62 80 ILE A C 1
ATOM 614 O O . ILE A 1 80 ? 3.257 3.788 3.574 1.00 90.62 80 ILE A O 1
ATOM 618 N N . ILE A 1 81 ? 4.363 5.043 2.071 1.00 91.94 81 ILE A N 1
ATOM 619 C CA . ILE A 1 81 ? 3.444 6.191 2.127 1.00 91.94 81 ILE A CA 1
ATOM 620 C C . ILE A 1 81 ? 2.024 5.796 1.702 1.00 91.94 81 ILE A C 1
ATOM 622 O O . ILE A 1 81 ? 1.059 6.179 2.361 1.00 91.94 81 ILE A O 1
ATOM 626 N N . LEU A 1 82 ? 1.873 5.024 0.625 1.00 90.56 82 LEU A N 1
ATOM 627 C CA . LEU A 1 82 ? 0.553 4.653 0.110 1.00 90.56 82 LEU A CA 1
ATOM 628 C C . LEU A 1 82 ? -0.249 3.768 1.087 1.00 90.56 82 LEU A C 1
ATOM 630 O O . LEU A 1 82 ? -1.371 4.157 1.424 1.00 90.56 82 LEU A O 1
ATOM 634 N N . PRO A 1 83 ? 0.298 2.662 1.635 1.00 91.94 83 PRO A N 1
ATOM 635 C CA . PRO A 1 83 ? -0.389 1.901 2.680 1.00 91.94 83 PRO A CA 1
ATOM 636 C C . PRO A 1 83 ? -0.650 2.733 3.937 1.00 91.94 83 PRO A C 1
ATOM 638 O O . PRO A 1 83 ? -1.666 2.532 4.600 1.00 91.94 83 PRO A O 1
ATOM 641 N N . THR A 1 84 ? 0.224 3.698 4.250 1.00 93.38 84 THR A N 1
ATOM 642 C CA . THR A 1 84 ? 0.021 4.615 5.381 1.00 93.38 84 THR A CA 1
ATOM 643 C C . THR A 1 84 ? -1.252 5.440 5.207 1.00 93.38 84 THR A C 1
ATOM 645 O O . THR A 1 84 ? -2.095 5.478 6.105 1.00 93.38 84 THR A O 1
ATOM 648 N N . ILE A 1 85 ? -1.423 6.061 4.035 1.00 92.50 85 ILE A N 1
ATOM 649 C CA . ILE A 1 85 ? -2.615 6.855 3.700 1.00 92.50 85 ILE A CA 1
ATOM 650 C C . ILE A 1 85 ? -3.872 5.980 3.753 1.00 92.50 85 ILE A C 1
ATOM 652 O O . ILE A 1 85 ? -4.869 6.366 4.363 1.00 92.50 85 ILE A O 1
ATOM 656 N N . VAL A 1 86 ? -3.818 4.791 3.146 1.00 92.94 86 VAL A N 1
ATOM 657 C CA . VAL A 1 86 ? -4.951 3.858 3.083 1.00 92.94 86 VAL A CA 1
ATOM 658 C C . VAL A 1 86 ? -5.354 3.374 4.476 1.00 92.94 86 VAL A C 1
ATOM 660 O O . VAL A 1 86 ? -6.527 3.472 4.835 1.00 92.94 86 VAL A O 1
ATOM 663 N N . GLY A 1 87 ? -4.400 2.903 5.282 1.00 93.12 87 GLY A N 1
ATOM 664 C CA . GLY A 1 87 ? -4.663 2.406 6.634 1.00 93.12 87 GLY A CA 1
ATOM 665 C C . GLY A 1 87 ? -5.212 3.494 7.556 1.00 93.12 87 GLY A C 1
ATOM 666 O O . GLY A 1 87 ? -6.202 3.274 8.255 1.00 93.12 87 GLY A O 1
ATOM 667 N N . ALA A 1 88 ? -4.635 4.699 7.506 1.00 94.31 88 ALA A N 1
ATOM 668 C CA . ALA A 1 88 ? -5.130 5.835 8.280 1.00 94.31 88 ALA A CA 1
ATOM 669 C C . ALA A 1 88 ? -6.556 6.238 7.869 1.00 94.31 88 ALA A C 1
ATOM 671 O O . ALA A 1 88 ? -7.394 6.490 8.735 1.00 94.31 88 ALA A O 1
ATOM 672 N N . PHE A 1 89 ? -6.856 6.261 6.565 1.00 93.69 89 PHE A N 1
ATOM 673 C CA . PHE A 1 89 ? -8.189 6.591 6.060 1.00 93.69 89 PHE A CA 1
ATOM 674 C C . PHE A 1 89 ? -9.240 5.560 6.493 1.00 93.69 89 PHE A C 1
ATOM 676 O O . PHE A 1 89 ? -10.290 5.937 7.018 1.00 93.69 89 PHE A O 1
ATOM 683 N N . ILE A 1 90 ? -8.947 4.265 6.317 1.00 92.62 90 ILE A N 1
ATOM 684 C CA . ILE A 1 90 ? -9.835 3.167 6.733 1.00 92.62 90 ILE A CA 1
ATOM 685 C C . ILE A 1 90 ? -10.113 3.264 8.234 1.00 92.62 90 ILE A C 1
ATOM 687 O O . ILE A 1 90 ? -11.276 3.277 8.645 1.00 92.62 90 ILE A O 1
ATOM 691 N N . GLY A 1 91 ? -9.062 3.395 9.048 1.00 92.44 91 GLY A N 1
ATOM 692 C CA . GLY A 1 91 ? -9.202 3.534 10.494 1.00 92.44 91 GLY A CA 1
ATOM 693 C C . GLY A 1 91 ? -10.037 4.752 10.881 1.00 92.44 91 GLY A C 1
ATOM 694 O O . GLY A 1 91 ? -10.979 4.635 11.664 1.00 92.44 91 GLY A O 1
ATOM 695 N N . ALA A 1 92 ? -9.759 5.915 10.291 1.00 92.75 92 ALA A N 1
ATOM 696 C CA . ALA A 1 92 ? -10.465 7.146 10.628 1.00 92.75 92 ALA A CA 1
ATOM 697 C C . ALA A 1 92 ? -11.973 7.056 10.354 1.00 92.75 92 ALA A C 1
ATOM 699 O O . ALA A 1 92 ? -12.791 7.467 11.185 1.00 92.75 92 ALA A O 1
ATOM 700 N N . GLU A 1 93 ? -12.348 6.469 9.221 1.00 91.69 93 GLU A N 1
ATOM 701 C CA . GLU A 1 93 ? -13.749 6.315 8.844 1.00 91.69 93 GLU A CA 1
ATOM 702 C C . GLU A 1 93 ? -14.482 5.309 9.750 1.00 91.69 93 GLU A C 1
ATOM 704 O O . GLU A 1 93 ? -15.624 5.551 10.153 1.00 91.69 93 GLU A O 1
ATOM 709 N N . ILE A 1 94 ? -13.810 4.227 10.163 1.00 91.38 94 ILE A N 1
ATOM 710 C CA . ILE A 1 94 ? -14.348 3.265 11.139 1.00 91.38 94 ILE A CA 1
ATOM 711 C C . ILE A 1 94 ? -14.595 3.948 12.483 1.00 91.38 94 ILE A C 1
ATOM 713 O O . ILE A 1 94 ? -15.684 3.819 13.052 1.00 91.38 94 ILE A O 1
ATOM 717 N N . GLY A 1 95 ? -13.619 4.706 12.987 1.00 88.81 95 GLY A N 1
ATOM 718 C CA . GLY A 1 95 ? -13.739 5.387 14.277 1.00 88.81 95 GLY A CA 1
ATOM 719 C C . GLY A 1 95 ? -14.894 6.393 14.310 1.00 88.81 95 GLY A C 1
ATOM 720 O O . GLY A 1 95 ? -15.647 6.442 15.285 1.00 88.81 95 GLY A O 1
ATO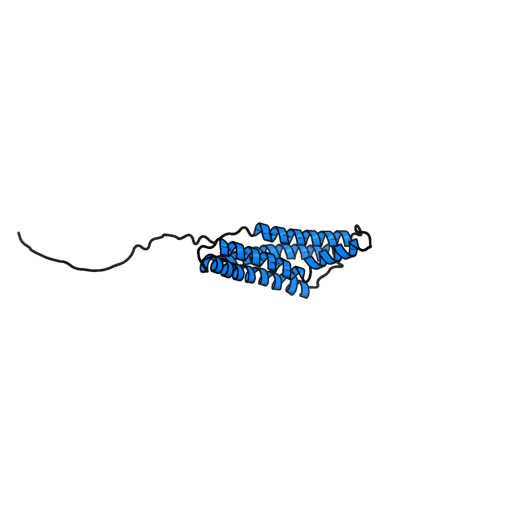M 721 N N . ARG A 1 96 ? -15.116 7.126 13.208 1.00 89.00 96 ARG A N 1
ATOM 722 C CA . ARG A 1 96 ? -16.254 8.056 13.067 1.00 89.00 96 ARG A CA 1
ATOM 723 C C . ARG A 1 96 ? -17.612 7.348 13.128 1.00 89.00 96 ARG A C 1
ATOM 725 O O . ARG A 1 96 ? -18.555 7.866 13.737 1.00 89.00 96 ARG A O 1
ATOM 732 N N . ARG A 1 97 ? -17.733 6.166 12.519 1.00 87.50 97 ARG A N 1
ATOM 733 C CA . ARG A 1 97 ? -19.007 5.424 12.433 1.00 87.50 97 ARG A CA 1
ATOM 734 C C . ARG A 1 97 ? -19.289 4.526 13.631 1.00 87.50 97 ARG A C 1
ATOM 736 O O . ARG A 1 97 ? -20.443 4.183 13.872 1.00 87.50 97 ARG A O 1
ATOM 743 N N . SER A 1 98 ? -18.265 4.176 14.398 1.00 87.94 98 SER A N 1
ATOM 744 C CA . SER A 1 98 ? -18.397 3.248 15.519 1.00 87.94 98 SER A CA 1
ATOM 745 C C . SER A 1 98 ? -19.198 3.841 16.684 1.00 87.94 98 SER A C 1
ATOM 747 O O . SER A 1 98 ? -19.132 5.046 16.965 1.00 87.94 98 SER A O 1
ATOM 749 N N . LYS A 1 99 ? -19.967 2.970 17.353 1.00 87.00 99 LYS A N 1
ATOM 750 C CA . LYS A 1 99 ? -20.800 3.296 18.524 1.00 87.00 99 LYS A CA 1
ATOM 751 C C . LYS A 1 99 ? -20.026 3.241 19.843 1.00 87.00 99 LYS A C 1
ATOM 753 O O . LYS A 1 99 ? -20.363 3.973 20.761 1.00 87.00 99 LYS A O 1
ATOM 758 N N . SER A 1 100 ? -18.981 2.421 19.920 1.00 88.50 100 SER A N 1
ATOM 759 C CA . SER A 1 100 ? -18.121 2.284 21.098 1.00 88.50 100 SER A CA 1
ATOM 760 C C . SER A 1 100 ? -16.659 2.077 20.699 1.00 88.50 100 SER A C 1
ATOM 762 O O . SER A 1 100 ? -16.364 1.672 19.569 1.00 88.50 100 SER A O 1
ATOM 764 N N . MET A 1 101 ? -15.747 2.316 21.645 1.00 90.50 101 MET A N 1
ATOM 765 C CA . MET A 1 101 ? -14.305 2.144 21.449 1.00 90.50 101 MET A CA 1
ATOM 766 C C . MET A 1 101 ? -13.947 0.688 21.131 1.00 90.50 101 MET A C 1
ATOM 768 O O . MET A 1 101 ? -13.158 0.426 20.225 1.00 90.50 101 MET A O 1
ATOM 772 N N . TYR A 1 102 ? -14.566 -0.264 21.835 1.00 90.25 102 TYR A N 1
ATOM 773 C CA . TYR A 1 102 ? -14.364 -1.692 21.589 1.00 90.25 102 TYR A CA 1
ATOM 774 C C . TYR A 1 102 ? -14.750 -2.075 20.153 1.00 90.25 102 TYR A C 1
ATOM 776 O O . TYR A 1 102 ? -13.957 -2.697 19.444 1.00 90.25 102 TYR A O 1
ATOM 784 N N . ILE A 1 103 ? -15.921 -1.622 19.682 1.00 88.50 103 ILE A N 1
ATOM 785 C CA . ILE A 1 103 ? -16.376 -1.870 18.306 1.00 88.50 103 ILE A CA 1
ATOM 786 C C . ILE A 1 103 ? -15.447 -1.189 17.295 1.00 88.50 103 ILE A C 1
ATOM 788 O O . ILE A 1 103 ? -15.168 -1.780 16.251 1.00 88.50 103 ILE A O 1
ATOM 792 N N . ALA A 1 104 ? -14.932 0.009 17.595 1.00 90.19 104 ALA A N 1
ATOM 793 C CA . ALA A 1 104 ? -13.996 0.718 16.723 1.00 90.19 104 ALA A CA 1
ATOM 794 C C . ALA A 1 104 ? -12.690 -0.062 16.534 1.00 90.19 104 ALA A C 1
ATOM 796 O O . ALA A 1 104 ? -12.269 -0.280 15.400 1.00 90.19 104 ALA A O 1
ATOM 797 N N . ILE A 1 105 ? -12.085 -0.539 17.624 1.00 92.75 105 ILE A N 1
ATOM 798 C CA . ILE A 1 105 ? -10.845 -1.326 17.581 1.00 92.75 105 ILE A CA 1
ATOM 799 C C . ILE A 1 105 ? -11.085 -2.657 16.862 1.00 92.75 105 ILE A C 1
ATOM 801 O O . ILE A 1 105 ? -10.351 -2.987 15.930 1.00 92.75 105 ILE A O 1
ATOM 805 N N . LYS A 1 106 ? -12.142 -3.392 17.232 1.00 93.00 106 LYS A N 1
ATOM 806 C CA . LYS A 1 106 ? -12.505 -4.674 16.605 1.00 93.00 106 LYS A CA 1
ATOM 807 C C . LYS A 1 106 ? -12.747 -4.515 15.102 1.00 93.00 106 LYS A C 1
ATOM 809 O O . LYS A 1 106 ? -12.185 -5.259 14.300 1.00 93.00 106 LYS A O 1
ATOM 814 N N . SER A 1 107 ? -13.520 -3.502 14.711 1.00 89.94 107 SER A N 1
ATOM 815 C CA . SER A 1 107 ? -13.780 -3.187 13.302 1.00 89.94 107 SER A CA 1
ATOM 816 C C . SER A 1 107 ? -12.501 -2.743 12.586 1.00 89.94 107 SER A C 1
ATOM 818 O O . SER A 1 107 ? -12.290 -3.131 11.439 1.00 89.94 107 SER A O 1
ATOM 820 N N . GLY A 1 108 ? -11.624 -1.984 13.250 1.00 91.12 108 GLY A N 1
ATOM 821 C CA . GLY A 1 108 ? -10.319 -1.571 12.729 1.00 91.12 108 GLY A CA 1
ATOM 822 C C . GLY A 1 108 ? -9.415 -2.757 12.395 1.00 91.12 108 GLY A C 1
ATOM 823 O O . GLY A 1 108 ? -8.847 -2.795 11.305 1.00 91.12 108 GLY A O 1
ATOM 824 N N . ILE A 1 109 ? -9.347 -3.762 13.277 1.00 93.38 109 ILE A N 1
ATOM 825 C CA . ILE A 1 109 ? -8.597 -5.006 13.032 1.00 93.38 109 ILE A CA 1
ATOM 826 C C . ILE A 1 109 ? -9.173 -5.734 11.817 1.00 93.38 109 ILE A C 1
ATOM 828 O O . ILE A 1 109 ? -8.441 -6.040 10.880 1.00 93.38 109 ILE A O 1
ATOM 832 N N . ILE A 1 110 ? -10.485 -5.988 11.811 1.00 92.12 110 ILE A N 1
ATOM 833 C CA . ILE A 1 110 ? -11.141 -6.777 10.760 1.00 92.12 110 ILE A CA 1
ATOM 834 C C . ILE A 1 110 ? -10.961 -6.116 9.387 1.00 92.12 110 ILE A C 1
ATOM 836 O O . ILE A 1 110 ? -10.523 -6.764 8.438 1.00 92.12 110 ILE A O 1
ATOM 840 N N . ASN A 1 111 ? -11.252 -4.818 9.274 1.00 91.31 111 ASN A N 1
ATOM 841 C CA . ASN A 1 111 ? -11.108 -4.095 8.008 1.00 91.31 111 ASN A CA 1
ATOM 842 C C . ASN A 1 111 ? -9.638 -3.936 7.597 1.00 91.31 111 ASN A C 1
ATOM 844 O O . ASN A 1 111 ? -9.340 -4.028 6.409 1.00 91.31 111 ASN A O 1
ATOM 848 N N . GLY A 1 112 ? -8.723 -3.748 8.555 1.00 92.06 112 GLY A N 1
ATOM 849 C CA . GLY A 1 112 ? -7.284 -3.723 8.291 1.00 92.06 112 GLY A CA 1
ATOM 850 C C . GLY A 1 112 ? -6.789 -5.047 7.709 1.00 92.06 112 GLY A C 1
ATOM 851 O O . GLY A 1 112 ? -6.083 -5.047 6.706 1.00 92.06 112 GLY A O 1
ATOM 852 N N . VAL A 1 113 ? -7.226 -6.182 8.266 1.00 93.75 113 VAL A N 1
ATOM 853 C CA . VAL A 1 113 ? -6.913 -7.519 7.733 1.00 93.75 113 VAL A CA 1
ATOM 854 C C . VAL A 1 113 ? -7.495 -7.706 6.331 1.00 93.75 113 VAL A C 1
ATOM 856 O O . VAL A 1 113 ? -6.778 -8.162 5.441 1.00 93.75 113 VAL A O 1
ATOM 859 N N . TYR A 1 114 ? -8.749 -7.310 6.091 1.00 91.62 114 TYR A N 1
ATOM 860 C CA . TYR A 1 114 ? -9.336 -7.381 4.747 1.00 91.62 114 TYR A CA 1
ATOM 861 C C . TYR A 1 114 ? -8.574 -6.527 3.728 1.00 91.62 114 TYR A C 1
ATOM 863 O O . TYR A 1 114 ? -8.272 -7.008 2.635 1.00 91.62 114 TYR A O 1
ATOM 871 N N . ALA A 1 115 ? -8.220 -5.291 4.085 1.00 92.25 115 ALA A N 1
ATOM 872 C CA . ALA A 1 115 ? -7.417 -4.420 3.233 1.00 92.25 115 ALA A CA 1
ATOM 873 C C . ALA A 1 115 ? -6.042 -5.037 2.937 1.00 92.25 115 ALA A C 1
ATOM 875 O O . ALA A 1 115 ? -5.608 -5.034 1.786 1.00 92.25 115 ALA A O 1
ATOM 876 N N . THR A 1 116 ? -5.400 -5.641 3.941 1.00 94.19 116 THR A N 1
ATOM 877 C CA . THR A 1 116 ? -4.135 -6.365 3.780 1.00 94.19 116 THR A CA 1
ATOM 878 C C . THR A 1 116 ? -4.268 -7.563 2.842 1.00 94.19 116 THR A C 1
ATOM 880 O O . THR A 1 116 ? -3.405 -7.750 1.993 1.00 94.19 116 THR A O 1
ATOM 883 N N . ILE A 1 117 ? -5.338 -8.356 2.920 1.00 93.12 117 ILE A N 1
ATOM 884 C CA . ILE A 1 117 ? -5.542 -9.487 1.997 1.00 93.12 117 ILE A CA 1
ATOM 885 C C . ILE A 1 117 ? -5.652 -8.989 0.551 1.00 93.12 117 ILE A C 1
ATOM 887 O O . ILE A 1 117 ? -4.957 -9.493 -0.331 1.00 93.12 117 ILE A O 1
ATOM 891 N N . VAL A 1 118 ? -6.486 -7.972 0.311 1.00 91.81 118 VAL A N 1
ATOM 892 C CA . VAL A 1 118 ? -6.644 -7.371 -1.025 1.00 91.81 118 VAL A CA 1
ATOM 893 C C . VAL A 1 118 ? -5.310 -6.814 -1.528 1.00 91.81 118 VAL A C 1
ATOM 895 O O . VAL A 1 118 ? -4.947 -7.012 -2.687 1.00 91.81 118 VAL A O 1
ATOM 898 N N . TYR A 1 119 ? -4.559 -6.159 -0.645 1.00 91.69 119 TYR A N 1
ATOM 899 C CA . TYR A 1 119 ? -3.228 -5.651 -0.940 1.00 91.69 119 TYR A CA 1
ATOM 900 C C . TYR A 1 119 ? -2.244 -6.755 -1.350 1.00 91.69 119 TYR A C 1
ATOM 902 O O . TYR A 1 119 ? -1.591 -6.634 -2.385 1.00 91.69 119 TYR A O 1
ATOM 910 N N . LEU A 1 120 ? -2.146 -7.832 -0.568 1.00 92.56 120 LEU A N 1
ATOM 911 C CA . LEU A 1 120 ? -1.205 -8.924 -0.823 1.00 92.56 120 LEU A CA 1
ATOM 912 C C . LEU A 1 120 ? -1.478 -9.591 -2.174 1.00 92.56 120 LEU A C 1
ATOM 914 O O . LEU A 1 120 ? -0.537 -9.878 -2.911 1.00 92.56 120 LEU A O 1
ATOM 918 N N . ILE A 1 121 ? -2.753 -9.771 -2.533 1.00 92.56 121 ILE A N 1
ATOM 919 C CA . ILE A 1 121 ? -3.147 -10.287 -3.852 1.00 92.56 121 ILE A CA 1
ATOM 920 C C . ILE A 1 121 ? -2.660 -9.348 -4.961 1.00 92.56 121 ILE A C 1
ATOM 922 O O . ILE A 1 121 ? -2.063 -9.796 -5.939 1.00 92.56 121 ILE A O 1
ATOM 926 N N . ALA A 1 122 ? -2.880 -8.042 -4.813 1.00 90.75 122 ALA A N 1
ATOM 927 C CA . ALA A 1 122 ? -2.464 -7.071 -5.816 1.00 90.75 122 ALA A CA 1
ATOM 928 C C . ALA A 1 122 ? -0.942 -6.996 -5.980 1.00 90.75 122 ALA A C 1
ATOM 930 O O . ALA A 1 122 ? -0.446 -6.989 -7.105 1.00 90.75 122 ALA A O 1
ATOM 931 N N . ILE A 1 123 ? -0.197 -6.977 -4.875 1.00 91.31 123 ILE A N 1
ATOM 932 C CA . ILE A 1 123 ? 1.269 -6.983 -4.903 1.00 91.31 123 ILE A CA 1
ATOM 933 C C . ILE A 1 123 ? 1.816 -8.257 -5.514 1.00 91.31 123 ILE A C 1
ATOM 935 O O . ILE A 1 123 ? 2.778 -8.181 -6.273 1.00 91.31 123 ILE A O 1
ATOM 939 N N . PHE A 1 124 ? 1.206 -9.405 -5.230 1.00 90.88 124 PHE A N 1
ATOM 940 C CA . PHE A 1 124 ? 1.591 -10.654 -5.868 1.00 90.88 124 PHE A CA 1
ATOM 941 C C . PHE A 1 124 ? 1.448 -10.554 -7.394 1.00 90.88 124 PHE A C 1
ATOM 943 O O . PHE A 1 124 ? 2.408 -10.801 -8.117 1.00 90.88 124 PHE A O 1
ATOM 950 N N . ILE A 1 125 ? 0.305 -10.067 -7.893 1.00 90.19 125 ILE A N 1
ATOM 951 C CA . ILE A 1 125 ? 0.088 -9.850 -9.335 1.00 90.19 125 ILE A CA 1
ATOM 952 C C . ILE A 1 125 ? 1.115 -8.867 -9.921 1.00 90.19 125 ILE A C 1
ATOM 954 O O . ILE A 1 125 ? 1.654 -9.101 -11.004 1.00 90.19 125 ILE A O 1
ATOM 958 N N . ILE A 1 126 ? 1.403 -7.767 -9.220 1.00 89.44 126 ILE A N 1
ATOM 959 C CA . ILE A 1 126 ? 2.386 -6.761 -9.653 1.00 89.44 126 ILE A CA 1
ATOM 960 C C . ILE A 1 126 ? 3.797 -7.351 -9.699 1.00 89.44 126 ILE A C 1
ATOM 962 O O . ILE A 1 126 ? 4.536 -7.089 -10.646 1.00 89.44 126 ILE A O 1
ATOM 966 N N . TYR A 1 127 ? 4.172 -8.155 -8.708 1.00 88.44 127 TYR A N 1
ATOM 967 C CA . TYR A 1 127 ? 5.472 -8.811 -8.644 1.00 88.44 127 TYR A CA 1
ATOM 968 C C . TYR A 1 127 ? 5.669 -9.786 -9.806 1.00 88.44 127 TYR A C 1
ATOM 970 O O . TYR A 1 127 ? 6.664 -9.676 -10.524 1.00 88.44 127 TYR A O 1
ATOM 978 N N . GLU A 1 12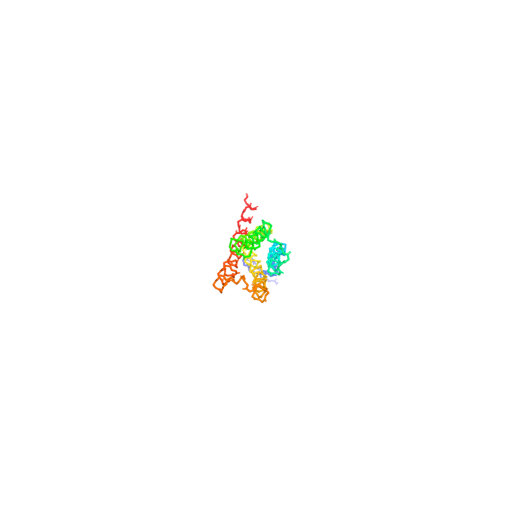8 ? 4.687 -10.653 -10.060 1.00 88.00 128 GLU A N 1
ATOM 979 C CA . GLU A 1 128 ? 4.695 -11.562 -11.213 1.00 88.00 128 GLU A CA 1
ATOM 980 C C . GLU A 1 128 ? 4.772 -10.775 -12.535 1.00 88.00 128 GLU A C 1
ATOM 982 O O . GLU A 1 128 ? 5.571 -11.088 -13.418 1.00 88.00 128 GLU A O 1
ATOM 987 N N . THR A 1 129 ? 4.008 -9.682 -12.649 1.00 87.69 129 THR A N 1
ATOM 988 C CA . THR A 1 129 ? 4.054 -8.783 -13.815 1.00 87.69 129 THR A CA 1
ATOM 989 C C . THR A 1 129 ? 5.455 -8.208 -14.022 1.00 87.69 129 THR A C 1
ATOM 991 O O . THR A 1 129 ? 5.959 -8.188 -15.144 1.00 87.69 129 THR A O 1
ATOM 994 N N . ILE A 1 130 ? 6.117 -7.761 -12.956 1.00 86.38 130 ILE A N 1
ATOM 995 C CA . ILE A 1 130 ? 7.464 -7.195 -13.045 1.00 86.38 130 ILE A CA 1
ATOM 996 C C . ILE A 1 130 ? 8.481 -8.263 -13.447 1.00 86.38 130 ILE A C 1
ATOM 998 O O . ILE A 1 130 ? 9.302 -7.997 -14.321 1.00 86.38 130 ILE A O 1
ATOM 1002 N N . ILE A 1 131 ? 8.409 -9.471 -12.887 1.00 85.88 131 ILE A N 1
ATOM 1003 C CA . ILE A 1 131 ? 9.340 -10.553 -13.235 1.00 85.88 131 ILE A CA 1
ATOM 1004 C C . ILE A 1 131 ? 9.214 -10.961 -14.704 1.00 85.88 131 ILE A C 1
ATOM 1006 O O . ILE A 1 131 ? 10.233 -11.079 -15.386 1.00 85.88 131 ILE A O 1
ATOM 1010 N N . TYR A 1 132 ? 7.992 -11.163 -15.202 1.00 83.69 132 TYR A N 1
ATOM 1011 C CA . TYR A 1 132 ? 7.798 -11.701 -16.552 1.00 83.69 132 TYR A CA 1
ATOM 1012 C C . TYR A 1 132 ? 7.816 -10.644 -17.655 1.00 83.69 132 TYR A C 1
ATOM 1014 O O . TYR A 1 132 ? 8.204 -10.952 -18.780 1.00 83.69 132 TYR A O 1
ATOM 1022 N N . ILE A 1 133 ? 7.394 -9.411 -17.362 1.00 81.00 133 ILE A N 1
ATOM 1023 C CA . ILE A 1 133 ? 7.223 -8.361 -18.380 1.00 81.00 133 ILE A CA 1
ATOM 1024 C C . ILE A 1 133 ? 8.301 -7.273 -18.251 1.00 81.00 133 ILE A C 1
ATOM 1026 O O . ILE A 1 133 ? 8.648 -6.631 -19.242 1.00 81.00 133 ILE A O 1
ATOM 1030 N N . LEU A 1 134 ? 8.881 -7.070 -17.061 1.00 81.00 134 LEU A N 1
ATOM 1031 C CA . LEU A 1 134 ? 9.832 -5.986 -16.771 1.00 81.00 134 LEU A CA 1
ATOM 1032 C C . LEU A 1 134 ? 11.133 -6.502 -16.121 1.00 81.00 134 LEU A C 1
ATOM 1034 O O . LEU A 1 134 ? 11.513 -6.014 -15.051 1.00 81.00 134 LEU A O 1
ATOM 1038 N N . PRO A 1 135 ? 11.879 -7.422 -16.767 1.00 69.38 135 PRO A N 1
ATOM 1039 C CA . PRO A 1 135 ? 13.015 -8.117 -16.145 1.00 69.38 135 PRO A CA 1
ATOM 1040 C C . PRO A 1 135 ? 14.130 -7.178 -15.648 1.00 69.38 135 PRO A C 1
ATOM 1042 O O . PRO A 1 135 ? 14.882 -7.519 -14.739 1.00 69.38 135 PRO A O 1
ATOM 1045 N N . ASN A 1 136 ? 14.209 -5.960 -16.191 1.00 74.25 136 ASN A N 1
ATOM 1046 C CA . ASN A 1 136 ? 15.203 -4.950 -15.821 1.00 74.25 136 ASN A CA 1
ATOM 1047 C C . ASN A 1 136 ? 14.903 -4.221 -14.495 1.00 74.25 136 ASN A C 1
ATOM 1049 O O . ASN A 1 136 ? 15.701 -3.385 -14.075 1.00 74.25 136 ASN A O 1
ATOM 1053 N N . ILE A 1 137 ? 13.753 -4.476 -13.860 1.00 74.81 137 ILE A N 1
ATOM 1054 C CA . ILE A 1 137 ? 13.272 -3.755 -12.666 1.00 74.81 137 ILE A CA 1
ATOM 1055 C C . ILE A 1 137 ? 13.151 -4.707 -11.458 1.00 74.81 137 ILE A C 1
ATOM 1057 O O . ILE A 1 137 ? 12.360 -4.482 -10.551 1.00 74.81 137 ILE A O 1
ATOM 1061 N N . ASN A 1 138 ? 13.940 -5.786 -11.419 1.00 77.62 138 ASN A N 1
ATOM 1062 C CA . ASN A 1 138 ? 13.851 -6.783 -10.352 1.00 77.62 138 ASN A CA 1
ATOM 1063 C C . ASN A 1 138 ? 14.176 -6.179 -8.958 1.00 77.62 138 ASN A C 1
ATOM 1065 O O . ASN A 1 138 ? 15.336 -5.834 -8.717 1.00 77.62 138 ASN A O 1
ATOM 1069 N N . PRO A 1 139 ? 13.200 -6.086 -8.027 1.00 73.31 139 PRO A N 1
ATOM 1070 C CA . PRO A 1 139 ? 13.426 -5.576 -6.669 1.00 73.31 139 PRO A CA 1
ATOM 1071 C C . PRO A 1 139 ? 14.387 -6.440 -5.839 1.00 73.31 139 PRO A C 1
ATOM 1073 O O . PRO A 1 139 ? 14.956 -5.967 -4.859 1.00 73.31 139 PRO A O 1
ATOM 1076 N N . GLY A 1 140 ? 14.555 -7.715 -6.196 1.00 83.00 140 GLY A N 1
ATOM 1077 C CA . GLY A 1 140 ? 15.183 -8.712 -5.337 1.00 83.00 140 GLY A CA 1
ATOM 1078 C C . GLY A 1 140 ? 14.229 -9.237 -4.256 1.00 83.00 140 GLY A C 1
ATOM 1079 O O . GLY A 1 140 ? 13.287 -8.569 -3.827 1.00 83.00 140 GLY A O 1
ATOM 1080 N N . VAL A 1 141 ? 14.476 -10.471 -3.809 1.00 84.69 141 VAL A N 1
ATOM 1081 C CA . VAL A 1 141 ? 13.579 -11.206 -2.896 1.00 84.69 141 VAL A CA 1
ATOM 1082 C C . VAL A 1 141 ? 13.475 -10.535 -1.523 1.00 84.69 141 VAL A C 1
ATOM 1084 O O . VAL A 1 141 ? 12.383 -10.444 -0.971 1.00 84.69 141 VAL A O 1
ATOM 1087 N N . ASN A 1 142 ? 14.582 -10.001 -0.998 1.00 88.31 142 ASN A N 1
ATOM 1088 C CA . ASN A 1 142 ? 14.591 -9.320 0.302 1.00 88.31 142 ASN A CA 1
ATOM 1089 C C . ASN A 1 142 ? 13.753 -8.039 0.269 1.00 88.31 142 ASN A C 1
ATOM 1091 O O . ASN A 1 142 ? 12.937 -7.804 1.156 1.00 88.31 142 ASN A O 1
ATOM 1095 N N . PHE A 1 143 ? 13.902 -7.236 -0.791 1.00 87.50 143 PHE A N 1
ATOM 1096 C CA . PHE A 1 143 ? 13.115 -6.018 -0.937 1.00 87.50 143 PHE A CA 1
ATOM 1097 C C . PHE A 1 143 ? 11.624 -6.342 -1.055 1.00 87.50 143 PHE A C 1
ATOM 1099 O O . PHE A 1 143 ? 10.811 -5.692 -0.406 1.00 87.50 143 PHE A O 1
ATOM 1106 N N . PHE A 1 144 ? 11.271 -7.372 -1.827 1.00 87.69 144 PHE A N 1
ATOM 1107 C CA . PHE A 1 144 ? 9.897 -7.853 -1.931 1.00 87.69 144 PHE A CA 1
ATOM 1108 C C . PHE A 1 144 ? 9.328 -8.271 -0.564 1.00 87.69 144 PHE A C 1
ATOM 1110 O O . PHE A 1 144 ? 8.281 -7.771 -0.148 1.00 87.69 144 PHE A O 1
ATOM 1117 N N . ALA A 1 145 ? 10.038 -9.133 0.169 1.00 90.00 145 ALA A N 1
ATOM 1118 C CA . ALA A 1 145 ? 9.583 -9.643 1.459 1.00 90.00 145 ALA A CA 1
ATOM 1119 C C . ALA A 1 145 ? 9.402 -8.529 2.503 1.00 90.00 145 ALA A C 1
ATOM 1121 O O . ALA A 1 145 ? 8.376 -8.473 3.182 1.00 90.00 145 ALA A O 1
ATOM 1122 N N . GLU A 1 146 ? 10.364 -7.617 2.615 1.00 90.31 146 GLU A N 1
ATOM 1123 C CA . GLU A 1 146 ? 10.336 -6.572 3.640 1.00 90.31 146 GLU A CA 1
ATOM 1124 C C . GLU A 1 146 ? 9.453 -5.389 3.234 1.00 90.31 146 GLU A C 1
ATOM 1126 O O . GLU A 1 146 ? 8.561 -4.988 3.982 1.00 90.31 146 GLU A O 1
ATOM 1131 N N . ASN A 1 147 ? 9.674 -4.841 2.037 1.00 89.44 147 ASN A N 1
ATOM 1132 C CA . ASN A 1 147 ? 9.153 -3.532 1.640 1.00 89.44 147 ASN A CA 1
ATOM 1133 C C . ASN A 1 147 ? 7.853 -3.607 0.841 1.00 89.44 147 ASN A C 1
ATOM 1135 O O . ASN A 1 147 ? 7.159 -2.594 0.752 1.00 89.44 147 ASN A O 1
ATOM 1139 N N . TRP A 1 148 ? 7.515 -4.766 0.264 1.00 90.88 148 TRP A N 1
ATOM 1140 C CA . TRP A 1 148 ? 6.241 -4.987 -0.433 1.00 90.88 148 TRP A CA 1
ATOM 1141 C C . TRP A 1 148 ? 5.300 -5.919 0.319 1.00 90.88 148 TRP A C 1
ATOM 1143 O O . TRP A 1 148 ? 4.095 -5.788 0.156 1.00 90.88 148 TRP A O 1
ATOM 1153 N N . LEU A 1 149 ? 5.784 -6.823 1.166 1.00 91.88 149 LEU A N 1
ATOM 1154 C CA . LEU A 1 149 ? 4.896 -7.696 1.935 1.00 91.88 149 LEU A CA 1
ATOM 1155 C C . LEU A 1 149 ? 4.780 -7.249 3.390 1.00 91.88 149 LEU A C 1
ATOM 1157 O O . LEU A 1 149 ? 3.750 -6.697 3.781 1.00 91.88 149 LEU A O 1
ATOM 1161 N N . ALA A 1 150 ? 5.823 -7.477 4.187 1.00 92.75 150 ALA A N 1
ATOM 1162 C CA . ALA A 1 150 ? 5.741 -7.396 5.641 1.00 92.75 150 ALA A CA 1
ATOM 1163 C C . ALA A 1 150 ? 5.420 -5.981 6.143 1.00 92.75 150 ALA A C 1
ATOM 1165 O O . ALA A 1 150 ? 4.459 -5.793 6.894 1.00 92.75 150 ALA A O 1
ATOM 1166 N N . MET A 1 151 ? 6.195 -4.981 5.719 1.00 93.38 151 MET A N 1
ATOM 1167 C CA . MET A 1 151 ? 6.069 -3.622 6.243 1.00 93.38 151 MET A CA 1
ATOM 1168 C C . MET A 1 151 ? 4.739 -2.958 5.837 1.00 93.38 151 MET A C 1
ATOM 1170 O O . MET A 1 151 ? 4.030 -2.488 6.728 1.00 93.38 151 MET A O 1
ATOM 1174 N N . PRO A 1 152 ? 4.310 -2.977 4.561 1.00 92.62 152 PRO A N 1
ATOM 1175 C CA . PRO A 1 152 ? 2.999 -2.454 4.170 1.00 92.62 152 PRO A CA 1
ATOM 1176 C C . PRO A 1 152 ? 1.810 -3.154 4.838 1.00 92.62 152 PRO A C 1
ATOM 1178 O O . PRO A 1 152 ? 0.870 -2.484 5.267 1.00 92.62 152 PRO A O 1
ATOM 1181 N N . ALA A 1 153 ? 1.855 -4.484 4.973 1.00 94.81 153 ALA A N 1
ATOM 1182 C CA . ALA A 1 153 ? 0.806 -5.248 5.648 1.00 94.81 153 ALA A CA 1
ATOM 1183 C C . ALA A 1 153 ? 0.686 -4.856 7.129 1.00 94.81 153 ALA A C 1
ATOM 1185 O O . ALA A 1 153 ? -0.421 -4.644 7.633 1.00 94.81 153 ALA A O 1
ATOM 1186 N N . ALA A 1 154 ? 1.825 -4.710 7.812 1.00 95.44 154 ALA A N 1
ATOM 1187 C CA . ALA A 1 154 ? 1.868 -4.250 9.193 1.00 95.44 154 ALA A CA 1
ATOM 1188 C C . ALA A 1 154 ? 1.322 -2.821 9.327 1.00 95.44 154 ALA A C 1
ATOM 1190 O O . ALA A 1 154 ? 0.515 -2.561 10.220 1.00 95.44 154 ALA A O 1
ATOM 1191 N N . ILE A 1 155 ? 1.701 -1.916 8.417 1.00 94.69 155 ILE A N 1
ATOM 1192 C CA . ILE A 1 155 ? 1.218 -0.529 8.381 1.00 94.69 155 ILE A CA 1
ATOM 1193 C C . ILE A 1 155 ? -0.305 -0.480 8.231 1.00 94.69 155 ILE A C 1
ATOM 1195 O O . ILE A 1 155 ? -0.965 0.213 9.006 1.00 94.69 155 ILE A O 1
ATOM 1199 N N . LEU A 1 156 ? -0.877 -1.223 7.278 1.00 94.50 156 LEU A N 1
ATOM 1200 C CA . LEU A 1 156 ? -2.325 -1.240 7.050 1.00 94.50 156 LEU A CA 1
ATOM 1201 C C . LEU A 1 156 ? -3.090 -1.666 8.301 1.00 94.50 156 LEU A C 1
ATOM 1203 O O . LEU A 1 156 ? -4.043 -0.990 8.690 1.00 94.50 156 LEU A O 1
ATOM 1207 N N . ILE A 1 157 ? -2.663 -2.753 8.946 1.00 95.00 157 ILE A N 1
ATOM 1208 C CA . ILE A 1 157 ? -3.328 -3.268 10.147 1.00 95.00 157 ILE A CA 1
ATOM 1209 C C . ILE A 1 157 ? -3.147 -2.285 11.305 1.00 95.00 157 ILE A C 1
ATOM 1211 O O . ILE A 1 157 ? -4.134 -1.849 11.899 1.00 95.00 157 ILE A O 1
ATOM 1215 N N . ALA A 1 158 ? -1.907 -1.893 11.604 1.00 96.25 158 ALA A N 1
ATOM 1216 C CA . ALA A 1 158 ? -1.600 -1.034 12.742 1.00 96.25 158 ALA A CA 1
ATOM 1217 C C . ALA A 1 158 ? -2.312 0.319 12.641 1.00 96.25 158 ALA A C 1
ATOM 1219 O O . ALA A 1 158 ? -2.959 0.751 13.596 1.00 96.25 158 ALA A O 1
ATOM 1220 N N . LEU A 1 159 ? -2.252 0.976 11.481 1.00 96.00 159 LEU A N 1
ATOM 1221 C CA . LEU A 1 159 ? -2.882 2.282 11.308 1.00 96.00 159 LEU A CA 1
ATOM 1222 C C . LEU A 1 159 ? -4.402 2.197 11.255 1.00 96.00 159 LEU A C 1
ATOM 1224 O O . LEU A 1 159 ? -5.049 3.078 11.818 1.00 96.00 159 LEU A O 1
ATOM 1228 N N . SER A 1 160 ? -4.978 1.140 10.671 1.00 94.25 160 SER A N 1
ATOM 1229 C CA . SER A 1 160 ? -6.434 0.943 10.711 1.00 94.25 160 SER A CA 1
ATOM 1230 C C . SER A 1 160 ? -6.936 0.860 12.152 1.00 94.25 160 SER A C 1
ATOM 1232 O O . SER A 1 160 ? -7.946 1.471 12.493 1.00 94.25 160 SER A O 1
ATOM 1234 N N . VAL A 1 161 ? -6.203 0.166 13.025 1.00 95.50 161 VAL A N 1
ATOM 1235 C CA . VAL A 1 161 ? -6.543 0.047 14.450 1.00 95.50 161 VAL A CA 1
ATOM 1236 C C . VAL A 1 161 ? -6.336 1.366 15.192 1.00 95.50 161 VAL A C 1
ATOM 1238 O O . VAL A 1 161 ? -7.252 1.846 15.865 1.00 95.50 161 VAL A O 1
ATOM 1241 N N . LEU A 1 162 ? -5.155 1.973 15.054 1.00 95.38 162 LEU A N 1
ATOM 1242 C CA . LEU A 1 162 ? -4.803 3.208 15.758 1.00 95.38 162 LEU A CA 1
ATOM 1243 C C . LEU A 1 162 ? -5.753 4.350 15.390 1.00 95.38 162 LEU A C 1
ATOM 1245 O O . LEU A 1 162 ? -6.308 5.001 16.275 1.00 95.38 162 LEU A O 1
ATOM 1249 N N . PHE A 1 163 ? -5.995 4.572 14.096 1.00 94.75 163 PHE A N 1
ATOM 1250 C CA . PHE A 1 163 ? -6.879 5.646 13.652 1.00 94.75 163 PHE A CA 1
ATOM 1251 C C . PHE A 1 163 ? -8.350 5.366 13.960 1.00 94.75 163 PHE A C 1
ATOM 1253 O O . PHE A 1 163 ? -9.083 6.328 14.199 1.00 94.75 163 PHE A O 1
ATOM 1260 N N . ALA A 1 164 ? -8.783 4.102 14.028 1.00 92.88 164 ALA A N 1
ATOM 1261 C CA . ALA A 1 164 ? -10.129 3.768 14.494 1.00 92.88 164 ALA A CA 1
ATOM 1262 C C . ALA A 1 164 ? -10.333 4.150 15.960 1.00 92.88 164 ALA A C 1
ATOM 1264 O O . ALA A 1 164 ? -11.303 4.842 16.279 1.00 92.88 164 ALA A O 1
ATOM 1265 N N . GLY A 1 165 ? -9.395 3.779 16.835 1.00 91.50 165 GLY A N 1
ATOM 1266 C CA . GLY A 1 165 ? -9.455 4.150 18.248 1.00 91.50 165 GLY A CA 1
ATOM 1267 C C . GLY A 1 165 ? -9.376 5.666 18.459 1.00 91.50 165 GLY A C 1
ATOM 1268 O O . GLY A 1 165 ? -10.232 6.253 19.124 1.00 91.50 165 GLY A O 1
ATOM 1269 N N . LEU A 1 166 ? -8.396 6.326 17.834 1.00 93.31 166 LEU A N 1
ATOM 1270 C CA . LEU A 1 166 ? -8.199 7.776 17.959 1.00 93.31 166 LEU A CA 1
ATOM 1271 C C . LEU A 1 166 ? -9.390 8.576 17.420 1.00 93.31 166 LEU A C 1
ATOM 1273 O O . LEU A 1 166 ? -9.835 9.534 18.054 1.00 93.31 166 LEU A O 1
ATOM 1277 N N . SER A 1 167 ? -9.935 8.181 16.268 1.00 91.75 167 SER A N 1
ATOM 1278 C CA . SER A 1 167 ? -11.059 8.901 15.658 1.00 91.75 167 SER A CA 1
ATOM 1279 C C . SER A 1 167 ? -12.360 8.689 16.422 1.00 91.75 167 SER A C 1
ATOM 1281 O O . SER A 1 167 ? -13.172 9.612 16.484 1.00 91.75 167 SER A O 1
ATOM 12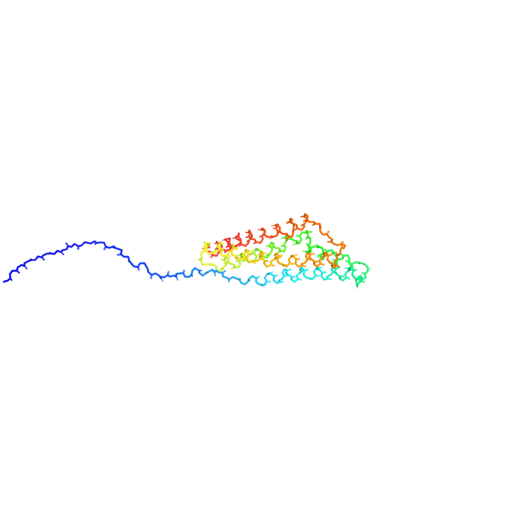83 N N . HIS A 1 168 ? -12.550 7.519 17.041 1.00 90.94 168 HIS A N 1
ATOM 1284 C CA . HIS A 1 168 ? -13.667 7.309 17.958 1.00 90.94 168 HIS A CA 1
ATOM 1285 C C . HIS A 1 168 ? -13.516 8.159 19.224 1.00 90.94 168 HIS A C 1
ATOM 1287 O O . HIS A 1 168 ? -14.448 8.870 19.583 1.00 90.94 168 HIS A O 1
ATOM 1293 N N . SER A 1 169 ? -12.334 8.162 19.851 1.00 90.31 169 SER A N 1
ATOM 1294 C CA . SER A 1 169 ? -12.054 8.990 21.035 1.00 90.31 169 SER A CA 1
ATOM 1295 C C . SER A 1 169 ? -12.378 10.467 20.789 1.00 90.31 169 SER A C 1
ATOM 1297 O O . SER A 1 169 ? -13.114 11.091 21.549 1.00 90.31 169 SER A O 1
ATOM 1299 N N . ARG A 1 170 ? -11.932 11.005 19.647 1.00 89.00 170 ARG A N 1
ATOM 1300 C CA . ARG A 1 170 ? -12.200 12.394 19.251 1.00 89.00 170 ARG A CA 1
ATOM 1301 C C . ARG A 1 170 ? -13.685 12.700 19.028 1.00 89.00 170 ARG A C 1
ATOM 1303 O O . ARG A 1 170 ? -14.078 13.849 19.156 1.00 89.00 170 ARG A O 1
ATOM 1310 N N . LYS A 1 171 ? -14.493 11.714 18.637 1.00 87.44 171 LYS A N 1
ATOM 1311 C CA . LYS A 1 171 ? -15.938 11.888 18.427 1.00 87.44 171 LYS A CA 1
ATOM 1312 C C . LYS A 1 171 ? -16.708 12.007 19.747 1.00 87.44 171 LYS A C 1
ATOM 1314 O O . LYS A 1 171 ? -17.780 12.599 19.748 1.00 87.44 171 LYS A O 1
ATOM 1319 N N . VAL A 1 172 ? -16.215 11.367 20.807 1.00 78.44 172 VAL A N 1
ATOM 1320 C CA . VAL A 1 172 ? -16.905 11.261 22.104 1.00 78.44 172 VAL A CA 1
ATOM 1321 C C . VAL A 1 172 ? -16.459 12.357 23.084 1.00 78.44 172 VAL A C 1
ATOM 1323 O O . VAL A 1 172 ? -17.177 12.630 24.042 1.00 78.44 172 VAL A O 1
ATOM 1326 N N . SER A 1 173 ? -15.305 12.988 22.839 1.00 63.84 173 SER A N 1
ATOM 1327 C CA . SER A 1 173 ? -14.866 14.212 23.528 1.00 63.84 173 SER A CA 1
ATOM 1328 C C . SER A 1 173 ? -15.618 15.450 23.055 1.00 63.84 173 SER A C 1
ATOM 1330 O O . SER A 1 173 ? -15.662 16.389 23.879 1.00 63.84 173 SER A O 1
#